Protein AF-A0A3P6T1V8-F1 (afdb_monomer)

Nearest PDB structures (foldseek):
  8t47-assembly1_A  TM=9.385E-01  e=6.682E-05  Homo sapiens
  7v0k-assembly1_P  TM=8.949E-01  e=5.521E-05  Homo sapiens
  7tvz-assembly1_A  TM=8.382E-01  e=2.415E-05  Homo sapiens
  8y86-assembly1_A  TM=8.801E-01  e=8.617E-05  Homo sapiens
  8crr-assembly1_C  TM=8.723E-01  e=1.262E-04  Homo sapiens

Foldseek 3Di:
DPPFQADDPVRLVVLVFDDDDRGTDRPVVQVVLVVCLVVQLVVQLVVLLVLLVDPPDDNVVSVVSNVCRNVVSVVVSVVVCVVVVDPHDDDDDDPDDDPPDNPDDPDDDPCPPDDPVVVVVVVVVVVVVVVVVVVVVVVVVCVCPPVVVVDDD

Solvent-accessible surface area (backbone atoms only — not comparable to full-atom values): 9334 Å² total; per-residue (Å²): 143,87,86,58,68,75,52,52,75,66,56,25,56,74,67,57,25,51,79,59,84,55,32,51,44,70,46,59,68,44,56,52,49,53,51,50,48,50,55,48,30,52,54,44,20,51,49,33,41,54,45,52,80,48,86,89,58,61,71,70,62,33,48,55,45,34,77,42,14,59,62,54,22,50,54,54,46,53,51,48,46,62,72,69,65,64,86,58,95,69,91,84,73,77,96,61,98,68,59,101,45,98,89,52,67,97,72,75,65,96,67,79,85,61,64,78,71,51,58,70,59,50,47,58,61,48,53,52,50,51,51,53,52,52,51,51,54,48,53,53,50,52,63,66,67,32,77,88,70,67,77,77,134

Secondary structure (DSSP, 8-state):
----TT--HHHHHHTT-EEETTEEE--HHHHHHHHHHHHHHHHHHHHHHHGGG-SSS-HHHHHHHHHSHHHHHHHHHHHHHHHH----------SS---SSTT--SSPPTTSS--TTHHHHHHHHHHHHHHHHHHHHHHHHHHHT-GGG----

Organism: Cylicostephanus goldi (NCBI:txid71465)

pLDDT: mean 82.43, std 13.39, range [38.34, 96.94]

Structure (mmCIF, N/CA/C/O backbone):
data_AF-A0A3P6T1V8-F1
#
_entry.id   AF-A0A3P6T1V8-F1
#
loop_
_atom_site.group_PDB
_atom_site.id
_atom_site.type_symbol
_atom_site.label_atom_id
_atom_site.label_alt_id
_atom_site.label_comp_id
_atom_site.label_asym_id
_atom_site.label_entity_id
_atom_site.label_seq_id
_atom_site.pdbx_PDB_ins_code
_atom_site.Cartn_x
_atom_site.Cartn_y
_atom_site.Cartn_z
_atom_site.occupancy
_atom_site.B_iso_or_equiv
_atom_site.auth_seq_id
_atom_site.auth_comp_id
_atom_site.auth_asym_id
_atom_site.auth_atom_id
_atom_site.pdbx_PDB_model_num
ATOM 1 N N . MET A 1 1 ? 20.273 34.015 -5.058 1.00 45.00 1 MET A N 1
ATOM 2 C CA . MET A 1 1 ? 18.893 33.996 -5.585 1.00 45.00 1 MET A CA 1
ATOM 3 C C . MET A 1 1 ? 18.954 34.332 -7.072 1.00 45.00 1 MET A C 1
ATOM 5 O O . MET A 1 1 ? 18.490 35.388 -7.450 1.00 45.00 1 MET A O 1
ATOM 9 N N . GLU A 1 2 ? 19.606 33.495 -7.898 1.00 38.34 2 GLU A N 1
ATOM 10 C CA . GLU A 1 2 ? 19.861 33.831 -9.320 1.00 38.34 2 GLU A CA 1
ATOM 11 C C . GLU A 1 2 ? 20.377 32.637 -10.167 1.00 38.34 2 GLU A C 1
ATOM 13 O O . GLU A 1 2 ? 21.241 32.793 -11.017 1.00 38.34 2 GLU A O 1
ATOM 18 N N . ALA A 1 3 ? 19.894 31.407 -9.934 1.00 41.41 3 ALA A N 1
ATOM 19 C CA . ALA A 1 3 ? 20.402 30.220 -10.653 1.00 41.41 3 ALA A CA 1
ATOM 20 C C . ALA A 1 3 ? 19.319 29.204 -11.071 1.00 41.41 3 ALA A C 1
ATOM 22 O O . ALA A 1 3 ? 19.590 28.013 -11.149 1.00 41.41 3 ALA A O 1
ATOM 23 N N . TYR A 1 4 ? 18.087 29.655 -11.335 1.00 45.88 4 TYR A N 1
ATOM 24 C CA . TYR A 1 4 ? 16.992 28.781 -11.805 1.00 45.88 4 TYR A CA 1
ATOM 25 C C . TYR A 1 4 ? 16.430 29.171 -13.185 1.00 45.88 4 TYR A C 1
ATOM 27 O O . TYR A 1 4 ? 15.449 28.585 -13.636 1.00 45.88 4 TYR A O 1
ATOM 35 N N . PHE A 1 5 ? 17.024 30.154 -13.873 1.00 48.81 5 PHE A N 1
ATOM 36 C CA . PHE A 1 5 ? 16.422 30.771 -15.067 1.00 48.81 5 PHE A CA 1
ATOM 37 C C . PHE A 1 5 ? 16.664 30.012 -16.388 1.00 48.81 5 PHE A C 1
ATOM 39 O O . PHE A 1 5 ? 16.279 30.496 -17.447 1.00 48.81 5 PHE A O 1
ATOM 46 N N . GLN A 1 6 ? 17.300 28.836 -16.343 1.00 46.25 6 GLN A N 1
ATOM 47 C CA . GLN A 1 6 ? 17.573 28.000 -17.518 1.00 46.25 6 GLN A CA 1
ATOM 48 C C . GLN A 1 6 ? 17.595 26.511 -17.133 1.00 46.25 6 GLN A C 1
ATOM 50 O O . GLN A 1 6 ? 18.587 25.812 -17.305 1.00 46.25 6 GLN A O 1
ATOM 55 N N . ALA A 1 7 ? 16.499 26.011 -16.558 1.00 54.56 7 ALA A N 1
ATOM 56 C CA . ALA A 1 7 ? 16.319 24.567 -16.407 1.00 54.56 7 ALA A CA 1
ATOM 57 C C . ALA A 1 7 ? 15.809 23.983 -17.734 1.00 54.56 7 ALA A C 1
ATOM 59 O O . ALA A 1 7 ? 14.873 24.522 -18.332 1.00 54.56 7 ALA A O 1
ATOM 60 N N . SER A 1 8 ? 16.413 22.889 -18.203 1.00 59.03 8 SER A N 1
ATOM 61 C CA . SER A 1 8 ? 15.894 22.130 -19.342 1.00 59.03 8 SER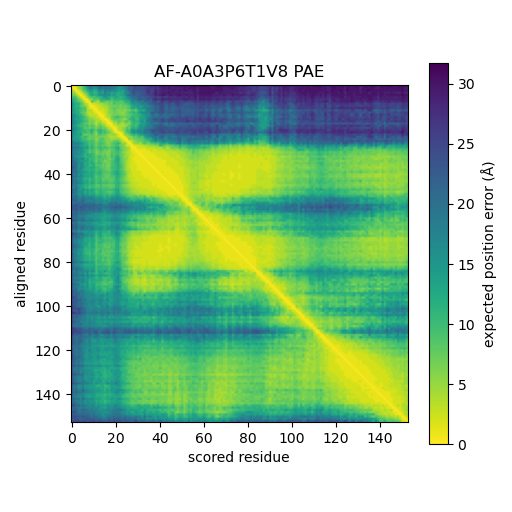 A CA 1
ATOM 62 C C . SER A 1 8 ? 14.483 21.599 -19.020 1.00 59.03 8 SER A C 1
ATOM 64 O O . SER A 1 8 ? 14.123 21.424 -17.851 1.00 59.03 8 SER A O 1
ATOM 66 N N . LEU A 1 9 ? 13.649 21.341 -20.038 1.00 60.81 9 LEU A N 1
ATOM 67 C CA . LEU A 1 9 ? 12.310 20.759 -19.833 1.00 60.81 9 LEU A CA 1
ATOM 68 C C . LEU A 1 9 ? 12.386 19.452 -19.012 1.00 60.81 9 LEU A C 1
ATOM 70 O O . LEU A 1 9 ? 11.484 19.162 -18.227 1.00 60.81 9 LEU A O 1
ATOM 74 N N . GLU A 1 10 ? 13.473 18.691 -19.177 1.00 64.06 10 GLU A N 1
ATOM 75 C CA . GLU A 1 10 ? 13.737 17.437 -18.468 1.00 64.06 10 GLU A CA 1
ATOM 76 C C . GLU A 1 10 ? 13.978 17.659 -16.970 1.00 64.06 10 GLU A C 1
ATOM 78 O O . GLU A 1 10 ? 13.314 17.017 -16.154 1.00 64.06 10 GLU A O 1
ATOM 83 N N . ASP A 1 11 ? 14.816 18.633 -16.598 1.00 65.50 11 ASP A N 1
ATOM 84 C CA . ASP A 1 11 ? 15.055 18.992 -15.192 1.00 65.50 11 ASP A CA 1
ATOM 85 C C . ASP A 1 11 ? 13.778 19.510 -14.522 1.00 65.50 11 ASP A C 1
ATOM 87 O O . ASP A 1 11 ? 13.443 19.131 -13.398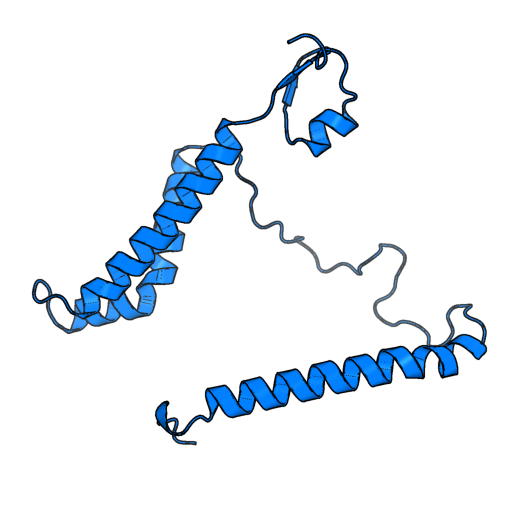 1.00 65.50 11 ASP A O 1
ATOM 91 N N . CYS A 1 12 ? 13.002 20.333 -15.236 1.00 65.06 12 CYS A N 1
ATOM 92 C CA . CYS A 1 12 ? 11.747 20.863 -14.712 1.00 65.06 12 CYS A CA 1
ATOM 93 C C . CYS A 1 12 ? 10.704 19.763 -14.467 1.00 65.06 12 CYS A C 1
ATOM 95 O O . CYS A 1 12 ? 9.968 19.788 -13.476 1.00 65.06 12 CYS A O 1
ATOM 97 N N . ARG A 1 13 ? 10.678 18.753 -15.343 1.00 64.56 13 ARG A N 1
ATOM 98 C CA . ARG A 1 13 ? 9.809 17.582 -15.214 1.00 64.56 13 ARG A CA 1
ATOM 99 C C . ARG A 1 13 ? 10.254 16.667 -14.071 1.00 64.56 13 ARG A C 1
ATOM 101 O O . ARG A 1 13 ? 9.392 16.114 -13.393 1.00 64.56 13 ARG A O 1
ATOM 108 N N . HIS A 1 14 ? 11.558 16.562 -13.814 1.00 65.88 14 HIS A N 1
ATOM 109 C CA . HIS A 1 14 ? 12.113 15.783 -12.704 1.00 65.88 14 HIS A CA 1
ATOM 110 C C . HIS A 1 14 ? 11.812 16.410 -11.330 1.00 65.88 14 HIS A C 1
ATOM 112 O O . HIS A 1 14 ? 11.595 15.695 -10.353 1.00 65.88 14 HIS A O 1
ATOM 118 N N . VAL A 1 15 ? 11.740 17.744 -11.261 1.00 60.69 15 VAL A N 1
ATOM 119 C CA . VAL A 1 15 ? 11.325 18.504 -10.063 1.00 60.69 15 VAL A CA 1
ATOM 12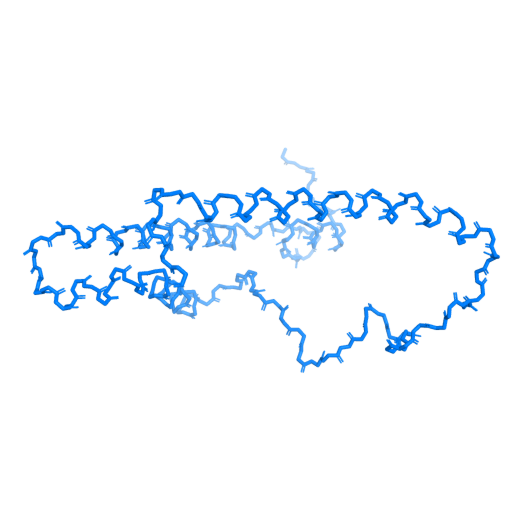0 C C . VAL A 1 15 ? 9.790 18.627 -9.964 1.00 60.69 15 VAL A C 1
ATOM 122 O O . VAL A 1 15 ? 9.253 19.122 -8.975 1.00 60.69 15 VAL A O 1
ATOM 125 N N . GLY A 1 16 ? 9.050 18.139 -10.967 1.00 60.69 16 GLY A N 1
ATOM 126 C CA . GLY A 1 16 ? 7.587 18.168 -10.991 1.00 60.69 16 GLY A CA 1
ATOM 127 C C . GLY A 1 16 ? 6.996 19.575 -11.126 1.00 60.69 16 GLY A C 1
ATOM 128 O O . GLY A 1 16 ? 5.858 19.787 -10.708 1.00 60.69 16 GLY A O 1
ATOM 129 N N . GLY A 1 17 ? 7.754 20.530 -11.675 1.00 63.88 17 GLY A N 1
ATOM 130 C CA . GLY A 1 17 ? 7.322 21.906 -11.922 1.00 63.88 17 GLY A CA 1
ATOM 131 C C . GLY A 1 17 ? 6.598 22.091 -13.261 1.00 63.88 17 GLY A C 1
ATOM 132 O O . GLY A 1 17 ? 6.611 21.215 -14.125 1.00 63.88 17 GLY A O 1
ATOM 133 N N . THR A 1 18 ? 5.933 23.234 -13.441 1.00 61.16 18 THR A N 1
ATOM 134 C CA . THR A 1 18 ? 5.391 23.650 -14.747 1.00 61.16 18 THR A CA 1
ATOM 135 C C . THR A 1 18 ? 6.389 24.535 -15.474 1.00 61.16 18 THR A C 1
ATOM 137 O O . THR A 1 18 ? 6.922 25.483 -14.893 1.00 61.16 18 THR A O 1
ATOM 140 N N . TYR A 1 19 ? 6.603 24.246 -16.756 1.00 59.78 19 TYR A N 1
ATOM 141 C CA . TYR A 1 19 ? 7.477 25.027 -17.623 1.00 59.78 19 TYR A CA 1
ATOM 142 C C . TYR A 1 19 ? 6.739 26.276 -18.120 1.00 59.78 19 TYR A C 1
ATOM 144 O O . TYR A 1 19 ? 5.737 26.163 -18.827 1.00 59.78 19 TYR A O 1
ATOM 152 N N . GLY A 1 20 ? 7.208 27.460 -17.724 1.00 61.22 20 GLY A N 1
ATOM 153 C CA . GLY A 1 20 ? 6.680 28.748 -18.174 1.00 61.22 20 GLY A CA 1
ATOM 154 C C . GLY A 1 20 ? 7.802 29.578 -18.788 1.00 61.22 20 GLY A C 1
ATOM 155 O O . GLY A 1 20 ? 8.504 30.291 -18.077 1.00 61.22 20 GLY A O 1
ATOM 156 N N . GLY A 1 21 ? 8.001 29.472 -20.104 1.00 69.56 21 GLY A N 1
ATOM 157 C CA . GLY A 1 21 ? 9.138 30.116 -20.776 1.00 69.56 21 GLY A CA 1
ATOM 158 C C . GLY A 1 21 ? 10.470 29.481 -20.363 1.00 69.56 21 GLY A C 1
ATOM 159 O O . GLY A 1 21 ? 10.555 28.269 -20.271 1.00 69.56 21 GLY A O 1
ATOM 160 N N . THR A 1 22 ? 11.514 30.268 -20.091 1.00 57.72 22 THR A N 1
ATOM 161 C CA . THR A 1 22 ? 12.845 29.752 -19.694 1.00 57.72 22 THR A CA 1
ATOM 162 C C . THR A 1 22 ? 12.943 29.318 -18.224 1.00 57.72 22 THR A C 1
ATOM 164 O O . THR A 1 22 ? 13.968 28.780 -17.811 1.00 57.72 22 THR A O 1
ATOM 167 N N . SER A 1 23 ? 11.893 29.536 -17.425 1.00 53.88 23 SER A N 1
ATOM 168 C CA . SER A 1 23 ? 11.887 29.283 -15.980 1.00 53.88 23 SER A CA 1
ATOM 169 C C . SER A 1 23 ? 10.997 28.098 -15.597 1.00 53.88 23 SER A C 1
ATOM 171 O O . SER A 1 23 ? 9.890 27.927 -16.114 1.00 53.88 23 SER A O 1
ATOM 173 N N . CYS A 1 24 ? 11.475 27.292 -14.645 1.00 66.19 24 CYS A N 1
ATOM 174 C CA . CYS A 1 24 ? 10.705 26.210 -14.039 1.00 66.19 24 CYS A CA 1
ATOM 175 C C . CYS A 1 24 ? 10.074 26.665 -12.719 1.00 66.19 24 CYS A C 1
ATOM 177 O O . CYS A 1 24 ? 10.788 27.082 -11.806 1.00 66.19 24 CYS A O 1
ATOM 179 N N . TYR A 1 25 ? 8.752 26.541 -12.595 1.00 62.22 25 TYR A N 1
ATOM 180 C CA . TYR A 1 25 ? 8.037 26.874 -11.363 1.00 62.22 25 TYR A CA 1
ATOM 181 C C . TYR A 1 25 ? 7.700 25.593 -10.589 1.00 62.22 25 TYR A C 1
ATOM 183 O O . TYR A 1 25 ? 6.933 24.772 -11.104 1.00 62.22 25 TYR A O 1
ATOM 191 N N . PRO A 1 26 ? 8.244 25.380 -9.375 1.00 63.81 26 PRO A N 1
ATOM 192 C CA . PRO A 1 26 ? 7.855 24.249 -8.538 1.00 63.81 26 PRO A CA 1
ATOM 193 C C . PRO A 1 26 ? 6.366 24.337 -8.173 1.00 63.81 26 PRO A C 1
ATOM 195 O O . PRO A 1 26 ? 5.880 25.361 -7.693 1.00 63.81 26 PRO A O 1
ATOM 198 N N . LEU A 1 27 ? 5.635 23.243 -8.395 1.00 66.38 27 LEU A N 1
ATOM 199 C CA . LEU A 1 27 ? 4.200 23.132 -8.120 1.00 66.38 27 LEU A CA 1
ATOM 200 C C . LEU A 1 27 ? 3.947 22.870 -6.626 1.00 66.38 27 LEU A C 1
ATOM 202 O O . LEU A 1 27 ? 3.537 21.773 -6.234 1.00 66.38 27 LEU A O 1
ATOM 206 N N . TYR A 1 28 ? 4.188 23.880 -5.786 1.00 76.94 28 TYR A N 1
ATOM 207 C CA . TYR A 1 28 ? 3.955 23.799 -4.337 1.00 76.94 28 TYR A CA 1
ATOM 208 C C . TYR A 1 28 ? 2.517 23.388 -3.992 1.00 76.94 28 TYR A C 1
ATOM 210 O O . TYR A 1 28 ? 2.316 22.626 -3.047 1.00 76.94 28 TYR A O 1
ATOM 218 N N . ASP A 1 29 ? 1.538 23.790 -4.805 1.00 80.19 29 ASP A N 1
ATOM 219 C CA . ASP A 1 29 ? 0.122 23.462 -4.609 1.00 80.19 29 ASP A CA 1
ATOM 220 C C . ASP A 1 29 ? -0.141 21.949 -4.632 1.00 80.19 29 ASP A C 1
ATOM 222 O O . ASP A 1 29 ? -0.901 21.427 -3.816 1.00 80.19 29 ASP A O 1
ATOM 226 N N . LYS A 1 30 ? 0.539 21.205 -5.517 1.00 82.56 30 LYS A N 1
ATOM 227 C CA . LYS A 1 30 ? 0.395 19.741 -5.611 1.00 82.56 30 LYS A CA 1
ATOM 228 C C . LYS A 1 30 ? 0.996 19.039 -4.400 1.00 82.56 30 LYS A C 1
ATOM 230 O O . LYS A 1 30 ? 0.416 18.082 -3.881 1.00 82.56 30 LYS A O 1
ATOM 235 N N . MET A 1 31 ? 2.162 19.507 -3.960 1.00 84.62 31 MET A N 1
ATOM 236 C CA . MET A 1 31 ? 2.860 18.957 -2.801 1.00 84.62 31 MET A CA 1
ATOM 237 C C . MET A 1 31 ? 2.059 19.207 -1.520 1.00 84.62 31 MET A C 1
ATOM 239 O O . MET A 1 31 ? 1.800 18.269 -0.765 1.00 84.62 31 MET A O 1
ATOM 243 N N . LEU A 1 32 ? 1.608 20.447 -1.309 1.00 88.81 32 LEU A N 1
ATOM 244 C CA . LEU A 1 32 ? 0.801 20.831 -0.154 1.00 88.81 32 LEU A CA 1
ATOM 245 C C . LEU A 1 32 ? -0.520 20.054 -0.114 1.00 88.81 32 LEU A C 1
ATOM 247 O O . LEU A 1 32 ? -0.868 19.505 0.930 1.00 88.81 32 LEU A O 1
ATOM 251 N N . MET A 1 33 ? -1.205 19.924 -1.254 1.00 89.56 33 MET A N 1
ATOM 252 C CA . MET A 1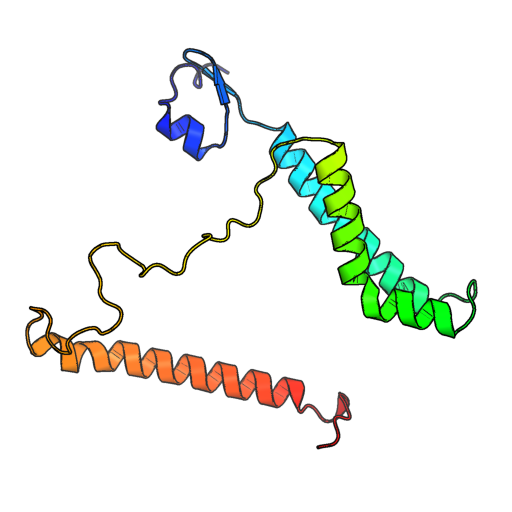 33 ? -2.438 19.141 -1.344 1.00 89.56 33 MET A CA 1
ATOM 253 C C . MET A 1 33 ? -2.208 17.654 -1.033 1.00 89.56 33 MET A C 1
ATOM 255 O O . MET A 1 33 ? -2.982 17.056 -0.291 1.00 89.56 33 MET A O 1
ATOM 259 N N . SER A 1 34 ? -1.117 17.057 -1.525 1.00 90.12 34 SER A N 1
ATOM 260 C CA . SER A 1 34 ? -0.786 15.646 -1.252 1.00 90.12 34 SER A CA 1
ATOM 261 C C . SER A 1 34 ? -0.512 15.394 0.238 1.00 90.12 34 SER A C 1
ATOM 263 O O . SER A 1 34 ? -0.971 14.396 0.802 1.00 90.12 34 SER A O 1
ATOM 265 N N . ILE A 1 35 ? 0.190 16.319 0.900 1.00 92.62 35 ILE A N 1
ATOM 266 C CA . ILE A 1 35 ? 0.439 16.265 2.348 1.00 92.62 35 ILE A CA 1
ATOM 267 C C . ILE A 1 35 ? -0.874 16.424 3.124 1.00 92.62 35 ILE A C 1
ATOM 269 O O . ILE A 1 35 ? -1.144 15.637 4.034 1.00 92.62 35 ILE A O 1
ATOM 273 N N . LEU A 1 36 ? -1.715 17.392 2.744 1.00 94.31 36 LEU A N 1
ATOM 274 C CA . LEU A 1 36 ? -3.010 17.641 3.379 1.00 94.31 36 LEU A CA 1
ATOM 275 C C . LEU A 1 36 ? -3.925 16.417 3.270 1.00 94.31 36 LEU A C 1
ATOM 277 O O . LEU A 1 36 ? -4.469 15.978 4.282 1.00 94.31 36 LEU A O 1
ATOM 281 N N . LEU A 1 37 ? -4.041 15.815 2.084 1.00 93.00 37 LEU A N 1
ATOM 282 C CA . LEU A 1 37 ? -4.826 14.597 1.866 1.00 93.00 37 LEU A CA 1
ATOM 283 C C . LEU A 1 37 ? -4.298 13.417 2.688 1.00 93.00 37 LEU A C 1
ATOM 285 O O . LEU A 1 37 ? -5.090 12.659 3.251 1.00 93.00 37 LEU A O 1
ATOM 289 N N . THR A 1 38 ? -2.977 13.273 2.814 1.00 93.94 38 THR A N 1
ATOM 290 C CA . THR A 1 38 ? -2.361 12.198 3.609 1.00 93.94 38 THR A CA 1
ATOM 291 C C . THR A 1 38 ? -2.674 12.359 5.096 1.00 93.94 38 THR A C 1
ATOM 293 O O . THR A 1 38 ? -3.200 11.439 5.729 1.00 93.94 38 THR A O 1
ATOM 296 N N . ILE A 1 39 ? -2.404 13.544 5.655 1.00 96.75 39 ILE A N 1
ATOM 297 C CA . ILE A 1 39 ? -2.664 13.848 7.069 1.00 96.75 39 ILE A CA 1
ATOM 298 C C . ILE A 1 39 ? -4.166 13.772 7.359 1.00 96.75 39 ILE A C 1
ATOM 300 O O . ILE A 1 39 ? -4.573 13.177 8.356 1.00 96.75 39 ILE A O 1
ATOM 304 N N . GLY A 1 40 ? -4.994 14.318 6.469 1.00 96.06 40 GLY A N 1
ATOM 305 C CA . GLY A 1 40 ? -6.446 14.293 6.577 1.00 96.06 40 GLY A CA 1
ATOM 306 C C . GLY A 1 40 ? -7.008 12.873 6.580 1.00 96.06 40 GLY A C 1
ATOM 307 O O . GLY A 1 40 ? -7.804 12.532 7.455 1.00 96.06 40 GLY A O 1
ATOM 308 N N . THR A 1 41 ? -6.564 12.018 5.654 1.00 96.00 41 THR A N 1
ATOM 309 C CA . THR A 1 41 ? -7.006 10.614 5.586 1.00 96.00 41 THR A CA 1
ATOM 310 C C . THR A 1 41 ? -6.614 9.856 6.850 1.00 96.00 41 THR A C 1
ATOM 312 O O . THR A 1 41 ? -7.442 9.151 7.426 1.00 96.00 41 THR A O 1
ATOM 315 N N . PHE A 1 42 ? -5.381 10.038 7.326 1.00 96.19 42 PHE A N 1
ATOM 316 C CA . PHE A 1 42 ? -4.901 9.407 8.554 1.00 96.19 42 PHE A CA 1
ATOM 317 C C . PHE A 1 42 ? -5.684 9.871 9.790 1.00 96.19 42 PHE A C 1
ATOM 319 O O . PHE A 1 42 ? -6.133 9.048 10.594 1.00 96.19 42 PHE A O 1
ATOM 326 N N . PHE A 1 43 ? -5.902 11.182 9.920 1.00 96.38 43 PHE A N 1
ATOM 327 C CA . PHE A 1 43 ? -6.655 11.766 11.027 1.00 96.38 43 PHE A CA 1
ATOM 328 C C . PHE A 1 43 ? -8.110 11.283 11.048 1.00 96.38 43 PHE A C 1
ATOM 330 O O . PHE A 1 43 ? -8.605 10.865 12.101 1.00 96.38 43 PHE A O 1
ATOM 337 N N . LEU A 1 44 ? -8.786 11.278 9.893 1.00 94.69 44 LEU A N 1
ATOM 338 C CA . LEU A 1 44 ? -10.148 10.757 9.771 1.00 94.69 44 LEU A CA 1
ATOM 339 C C . LEU A 1 44 ? -10.209 9.264 10.104 1.00 94.69 44 LEU A C 1
ATOM 341 O O . LEU A 1 44 ? -11.062 8.859 10.894 1.00 94.69 44 LEU A O 1
ATOM 345 N N . ALA A 1 45 ? -9.281 8.460 9.577 1.00 95.25 45 ALA A N 1
ATOM 346 C CA . ALA A 1 45 ? -9.268 7.018 9.802 1.00 95.25 45 ALA A CA 1
ATOM 347 C C . ALA A 1 45 ? -9.096 6.684 11.290 1.00 95.25 45 ALA A C 1
ATOM 349 O O . ALA A 1 45 ? -9.829 5.852 11.829 1.00 95.25 45 ALA A O 1
ATOM 350 N N . ILE A 1 46 ? -8.185 7.373 11.987 1.00 93.12 46 ILE A N 1
ATOM 351 C CA . ILE A 1 46 ? -7.999 7.206 13.434 1.00 93.12 46 ILE A CA 1
ATOM 352 C C . ILE A 1 46 ? -9.215 7.696 14.212 1.00 93.12 46 ILE A C 1
ATOM 354 O O . ILE A 1 46 ? -9.628 7.026 15.160 1.00 93.12 46 ILE A O 1
ATOM 358 N N . THR A 1 47 ? -9.801 8.833 13.836 1.00 91.31 47 THR A N 1
ATOM 359 C CA . THR A 1 47 ? -10.993 9.370 14.505 1.00 91.31 47 THR A CA 1
ATOM 360 C C . THR A 1 47 ? -12.149 8.379 14.406 1.00 91.31 47 THR A C 1
ATOM 362 O O . THR A 1 47 ? -12.699 7.984 15.435 1.00 91.31 47 THR A O 1
ATOM 365 N N . PHE A 1 48 ? -12.446 7.870 13.207 1.00 90.56 48 PHE A N 1
ATOM 366 C CA . PHE A 1 48 ? -13.468 6.842 12.990 1.00 90.56 48 PHE A CA 1
ATOM 367 C C . PHE A 1 48 ? -13.143 5.528 13.707 1.00 90.56 48 PHE A C 1
ATOM 369 O O . PHE A 1 48 ? -14.036 4.902 14.282 1.00 90.56 48 PHE A O 1
ATOM 376 N N . LYS A 1 49 ? -11.865 5.136 13.784 1.00 89.62 49 LYS A N 1
ATOM 377 C CA . LYS A 1 49 ? -11.456 3.967 14.574 1.00 89.62 49 LYS A CA 1
ATOM 378 C C . LYS A 1 49 ? -11.706 4.174 16.071 1.00 89.62 49 LYS A C 1
ATOM 380 O O . LYS A 1 49 ? -12.239 3.275 16.722 1.00 89.62 49 LYS A O 1
ATOM 385 N N . LYS A 1 50 ? -11.382 5.356 16.606 1.00 87.25 50 LYS A N 1
ATOM 386 C CA . LYS A 1 50 ? -11.585 5.735 18.016 1.00 87.25 50 LYS A CA 1
ATOM 387 C C . LYS A 1 50 ? -13.059 5.904 18.384 1.00 87.25 50 LYS A C 1
ATOM 389 O O . LYS A 1 50 ? -13.416 5.613 19.525 1.00 87.25 50 LYS A O 1
ATOM 394 N N . MET A 1 51 ? -13.931 6.265 17.433 1.00 83.31 51 MET A N 1
ATOM 395 C CA . MET A 1 51 ? -15.385 6.312 17.661 1.00 83.31 51 MET A CA 1
ATOM 396 C C . MET A 1 51 ? -15.949 4.967 18.140 1.00 83.31 51 MET A C 1
ATOM 398 O O . MET A 1 51 ? -16.965 4.949 18.832 1.00 83.31 51 MET A O 1
ATOM 402 N N . ARG A 1 52 ? -15.249 3.846 17.891 1.00 80.69 52 ARG A N 1
ATOM 403 C CA . ARG A 1 52 ? -15.597 2.535 18.455 1.00 80.69 52 ARG A CA 1
ATOM 404 C C . ARG A 1 52 ? -15.695 2.527 19.970 1.00 80.69 52 ARG A C 1
ATOM 406 O O . ARG A 1 52 ? -16.471 1.739 20.480 1.00 80.69 52 ARG A O 1
ATOM 413 N N . ASN A 1 53 ? -14.934 3.336 20.701 1.00 76.94 53 ASN A N 1
ATOM 414 C CA . ASN A 1 53 ? -14.973 3.342 22.169 1.00 76.94 53 ASN A CA 1
ATOM 415 C C . ASN A 1 53 ? -15.848 4.466 22.743 1.00 76.94 53 ASN A C 1
ATOM 417 O O . ASN A 1 53 ? -15.902 4.656 23.952 1.00 76.94 53 ASN A O 1
ATOM 421 N N . SER A 1 54 ? -16.509 5.234 21.877 1.00 80.94 54 SER A N 1
ATOM 422 C CA . SER A 1 54 ? -17.319 6.371 22.289 1.00 80.94 54 SER A CA 1
ATOM 423 C C . SER A 1 54 ? -18.749 5.954 22.649 1.00 80.94 54 SER A C 1
ATOM 425 O O . SER A 1 54 ? -19.316 5.059 22.019 1.00 80.94 54 SER A O 1
ATOM 427 N N . CYS A 1 55 ? -19.334 6.622 23.647 1.00 73.56 55 CYS A N 1
ATOM 428 C CA . CYS A 1 55 ? -20.682 6.352 24.162 1.00 73.56 55 CYS A CA 1
ATOM 429 C C . CYS A 1 55 ? -21.801 7.099 23.413 1.00 73.56 55 CYS A C 1
ATOM 431 O O . CYS A 1 55 ? -22.967 6.923 23.747 1.00 73.56 55 CYS A O 1
ATOM 433 N N . TYR A 1 56 ? -21.473 7.936 22.422 1.00 73.62 56 TYR A N 1
ATOM 434 C CA . TYR A 1 56 ? -22.449 8.832 21.787 1.00 73.62 56 TYR A CA 1
ATOM 435 C C . TYR A 1 56 ? -23.418 8.146 20.799 1.00 73.62 56 TYR A C 1
ATOM 437 O O . TYR A 1 56 ? -24.437 8.740 20.463 1.00 73.62 56 TYR A O 1
ATOM 445 N N . PHE A 1 57 ? -23.147 6.916 20.336 1.00 75.19 57 PHE A N 1
ATOM 446 C CA . PHE A 1 57 ? -23.942 6.247 19.289 1.00 75.19 57 PHE A CA 1
ATOM 447 C C . PHE A 1 57 ? -24.414 4.833 19.673 1.00 75.19 57 PHE A C 1
ATOM 449 O O . PHE A 1 57 ? -23.714 4.129 20.410 1.00 75.19 57 PHE A O 1
ATOM 456 N N . PRO A 1 58 ? -25.557 4.361 19.123 1.00 80.88 58 PRO A N 1
ATOM 457 C CA . PRO A 1 58 ? -26.029 2.993 19.321 1.00 80.88 58 PRO A CA 1
ATOM 458 C C . PRO A 1 58 ? -25.013 1.970 18.790 1.00 80.88 58 PRO A C 1
ATOM 460 O O . PRO A 1 58 ? -24.321 2.187 17.790 1.00 80.88 58 PRO A O 1
ATOM 463 N N . SER A 1 59 ? -24.942 0.819 19.462 1.00 81.94 59 SER A N 1
ATOM 464 C CA . SER A 1 59 ? -23.886 -0.190 19.289 1.00 81.94 59 SER A CA 1
ATOM 465 C C . SER A 1 59 ? -23.682 -0.656 17.842 1.00 81.94 59 SER A C 1
ATOM 467 O O . SER A 1 59 ? -22.536 -0.819 17.423 1.00 81.94 59 SER A O 1
ATOM 469 N N . ARG A 1 60 ? -24.769 -0.810 17.074 1.00 80.44 60 ARG A N 1
ATOM 470 C CA . ARG A 1 60 ? -24.752 -1.240 15.665 1.00 80.44 60 ARG A CA 1
ATOM 471 C C . ARG A 1 60 ? -24.053 -0.240 14.743 1.00 80.44 60 ARG A C 1
ATOM 473 O O . ARG A 1 60 ? -23.200 -0.630 13.954 1.00 80.44 60 ARG A O 1
ATOM 480 N N . ILE A 1 61 ? -24.380 1.046 14.868 1.00 82.12 61 ILE A N 1
ATOM 481 C CA . ILE A 1 61 ? -23.815 2.110 14.022 1.00 82.12 61 ILE A CA 1
ATOM 482 C C . ILE A 1 61 ? -22.314 2.246 14.301 1.00 82.12 61 ILE A C 1
ATOM 484 O O . ILE A 1 61 ? -21.494 2.262 13.387 1.00 82.12 61 ILE A O 1
ATOM 488 N N . ARG A 1 62 ? -21.936 2.226 15.581 1.00 83.69 62 ARG A N 1
ATOM 489 C CA . ARG A 1 62 ? -20.543 2.292 16.037 1.00 83.69 62 ARG A CA 1
ATOM 490 C C . ARG A 1 62 ? -19.659 1.160 15.485 1.00 83.69 62 ARG A C 1
ATOM 492 O O . ARG A 1 62 ? -18.479 1.387 15.221 1.00 83.69 62 ARG A O 1
ATOM 499 N N . GLN A 1 63 ? -20.207 -0.046 15.316 1.00 83.19 63 GLN A N 1
ATOM 500 C CA . GLN A 1 63 ? -19.485 -1.181 14.725 1.00 83.19 63 GLN A CA 1
ATOM 501 C C . GLN A 1 63 ? -19.212 -0.956 13.233 1.00 83.19 63 GLN A C 1
ATOM 503 O O . GLN A 1 63 ? -18.060 -1.035 12.816 1.00 83.19 63 GLN A O 1
ATOM 508 N N . ILE A 1 64 ? -20.231 -0.552 12.465 1.00 85.50 64 ILE A N 1
ATOM 509 C CA . ILE A 1 64 ? -20.106 -0.288 11.021 1.00 85.50 64 ILE A CA 1
ATOM 510 C C . ILE A 1 64 ? -19.042 0.787 10.748 1.00 85.50 64 ILE A C 1
ATOM 512 O O . ILE A 1 64 ? -18.129 0.566 9.953 1.00 85.50 64 ILE A O 1
ATOM 516 N N . PHE A 1 65 ? -19.097 1.924 11.452 1.00 86.25 65 PHE A N 1
ATOM 517 C CA . PHE A 1 65 ? -18.123 3.008 11.264 1.00 86.25 65 PHE A CA 1
ATOM 518 C C . PHE A 1 65 ? -16.688 2.609 11.638 1.00 86.25 65 PHE A C 1
ATOM 520 O O . PHE A 1 65 ? -15.746 3.102 11.025 1.00 86.25 65 PHE A O 1
ATOM 527 N N . SER A 1 66 ? -16.491 1.723 12.621 1.00 86.75 66 SER A N 1
ATOM 528 C CA . SER A 1 66 ? -15.146 1.300 13.036 1.00 86.75 66 SER A CA 1
ATOM 529 C C . SER A 1 66 ? -14.532 0.224 12.139 1.00 86.75 66 SER A C 1
ATOM 531 O O . SER A 1 66 ? -13.305 0.186 11.964 1.00 86.75 66 SER A O 1
ATOM 533 N N . ASP A 1 67 ? -15.366 -0.655 11.585 1.00 90.25 67 ASP A N 1
ATOM 534 C CA . ASP A 1 67 ? -14.919 -1.736 10.710 1.00 90.25 67 ASP A CA 1
ATOM 535 C C . ASP A 1 67 ? -14.619 -1.201 9.298 1.00 90.25 67 ASP A C 1
ATOM 537 O O . ASP A 1 67 ? -13.600 -1.567 8.715 1.00 90.25 67 ASP A O 1
ATOM 541 N N . PHE A 1 68 ? -15.396 -0.223 8.811 1.00 93.12 68 PHE A N 1
ATOM 542 C CA . PHE A 1 68 ? -15.174 0.449 7.520 1.00 93.12 68 PHE A CA 1
ATOM 543 C C . PHE A 1 68 ? -14.433 1.794 7.614 1.00 93.12 68 PHE A C 1
ATOM 545 O O . PHE A 1 68 ? -14.343 2.506 6.615 1.00 93.12 68 PHE A O 1
ATOM 552 N N . ALA A 1 69 ? -13.874 2.143 8.779 1.00 92.56 69 ALA A N 1
ATOM 553 C CA . ALA A 1 69 ? -13.243 3.442 9.047 1.00 92.56 69 ALA A CA 1
ATOM 554 C C . ALA A 1 69 ? -12.281 3.894 7.933 1.00 92.56 69 ALA A C 1
ATOM 556 O O . ALA A 1 69 ? -12.435 4.984 7.391 1.00 92.56 69 ALA A O 1
ATOM 557 N N . VAL A 1 70 ? -11.330 3.032 7.554 1.00 93.81 70 VAL A N 1
ATOM 558 C CA . VAL A 1 70 ? -10.314 3.340 6.532 1.00 93.81 70 VAL A CA 1
ATOM 559 C C . VAL A 1 70 ? -10.953 3.561 5.159 1.00 93.81 70 VAL A C 1
ATOM 561 O O . VAL A 1 70 ? -10.628 4.534 4.485 1.00 93.81 70 VAL A O 1
ATOM 564 N N . MET A 1 71 ? -11.899 2.702 4.767 1.00 95.00 71 MET A N 1
ATOM 565 C CA . MET A 1 71 ? -12.592 2.805 3.478 1.00 95.00 71 MET A CA 1
ATOM 566 C C . MET A 1 71 ? -13.382 4.113 3.372 1.00 95.00 71 MET A C 1
ATOM 568 O O . MET A 1 71 ? -13.254 4.831 2.384 1.00 95.00 71 MET A O 1
ATOM 572 N N . ILE A 1 72 ? -14.149 4.462 4.411 1.00 94.56 72 ILE A N 1
ATOM 573 C CA . ILE A 1 72 ? -14.927 5.708 4.454 1.00 94.56 72 ILE A CA 1
ATOM 574 C C . ILE A 1 72 ? -13.990 6.924 4.390 1.00 94.56 72 ILE A C 1
ATOM 576 O O . ILE A 1 72 ? -14.266 7.868 3.654 1.00 94.56 72 ILE A O 1
ATOM 580 N N . SER A 1 73 ? -12.860 6.906 5.106 1.00 95.06 73 SER A N 1
ATOM 581 C CA . SER A 1 73 ? -11.878 7.998 5.054 1.00 95.06 73 SER A CA 1
ATOM 582 C C . SER A 1 73 ? -11.275 8.193 3.661 1.00 95.06 73 SER A C 1
ATOM 584 O O . SER A 1 73 ? -11.159 9.337 3.224 1.00 95.06 73 SER A O 1
ATOM 586 N N . ILE A 1 74 ? -10.948 7.108 2.946 1.00 95.31 74 ILE A N 1
ATOM 587 C CA . ILE A 1 74 ? -10.458 7.176 1.558 1.00 95.31 74 ILE A CA 1
ATOM 588 C C . ILE A 1 74 ? -11.524 7.799 0.647 1.00 95.31 74 ILE A C 1
ATOM 590 O O . ILE A 1 74 ? -11.214 8.704 -0.123 1.00 95.31 74 ILE A O 1
ATOM 594 N N . VAL A 1 75 ? -12.787 7.376 0.754 1.00 96.00 75 VAL A N 1
ATOM 59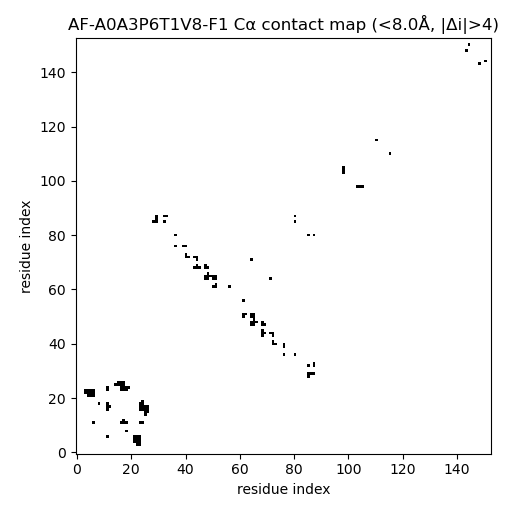5 C CA . VAL A 1 75 ? -13.891 7.919 -0.062 1.00 96.00 75 VAL A CA 1
ATOM 596 C C . VAL A 1 75 ? -14.110 9.413 0.199 1.00 96.00 75 VAL A C 1
ATOM 598 O O . VAL A 1 75 ? -14.252 10.188 -0.744 1.00 96.00 75 VAL A O 1
ATOM 601 N N . ILE A 1 76 ? -14.092 9.848 1.461 1.00 95.56 76 ILE A N 1
ATOM 602 C CA . ILE A 1 76 ? -14.255 11.268 1.810 1.00 95.56 76 ILE A CA 1
ATOM 603 C C . ILE A 1 76 ? -13.095 12.097 1.245 1.00 95.56 76 ILE A C 1
ATOM 605 O O . ILE A 1 76 ? -13.329 13.102 0.580 1.00 95.56 76 ILE A O 1
ATOM 609 N N . MET A 1 77 ? -11.849 11.673 1.469 1.00 94.44 77 MET A N 1
ATOM 610 C CA . MET A 1 77 ? -10.673 12.436 1.033 1.00 94.44 77 MET A CA 1
ATOM 611 C C . MET A 1 77 ? -10.506 12.451 -0.489 1.00 94.44 77 MET A C 1
ATOM 613 O O . MET A 1 77 ? -10.135 13.478 -1.048 1.00 94.44 77 MET A O 1
ATOM 617 N N . THR A 1 78 ? -10.863 11.368 -1.182 1.00 93.69 78 THR A N 1
ATOM 618 C CA . THR A 1 78 ? -10.910 11.350 -2.655 1.00 93.69 78 THR A CA 1
ATOM 619 C C . THR A 1 78 ? -12.028 12.228 -3.217 1.00 93.69 78 THR A C 1
ATOM 621 O O . THR A 1 78 ? -11.816 12.906 -4.218 1.00 93.69 78 THR A O 1
ATOM 624 N N . SER A 1 79 ? -13.185 12.300 -2.553 1.00 94.50 79 SER A N 1
ATOM 625 C CA . SER A 1 79 ? -14.260 13.225 -2.941 1.00 94.50 79 SER A CA 1
ATOM 626 C C . SER A 1 79 ? -13.829 14.689 -2.787 1.00 94.50 79 SER A C 1
ATOM 628 O O . SER A 1 79 ? -14.125 15.511 -3.652 1.00 94.50 79 SER A O 1
ATOM 630 N N . ILE A 1 80 ? -13.086 15.015 -1.721 1.00 93.75 80 ILE A N 1
ATOM 631 C CA . ILE A 1 80 ? -12.506 16.351 -1.512 1.00 93.75 80 ILE A CA 1
ATOM 632 C C . ILE A 1 80 ? -11.461 16.668 -2.592 1.00 93.75 80 ILE A C 1
ATOM 634 O O . ILE A 1 80 ? -11.503 17.757 -3.157 1.00 93.75 80 ILE A O 1
ATOM 638 N N . ASP A 1 81 ? -10.569 15.728 -2.930 1.00 92.88 81 ASP A N 1
ATOM 639 C CA . ASP A 1 81 ? -9.606 15.891 -4.036 1.00 92.88 81 ASP A CA 1
ATOM 640 C C . ASP A 1 81 ? -10.314 16.214 -5.362 1.00 92.88 81 ASP A C 1
ATOM 642 O O . ASP A 1 81 ? -9.926 17.146 -6.067 1.00 92.88 81 ASP A O 1
ATOM 646 N N . MET A 1 82 ? -11.409 15.506 -5.664 1.00 90.56 82 MET A N 1
ATOM 647 C CA . MET A 1 82 ? -12.219 15.765 -6.857 1.00 90.56 82 MET A CA 1
ATOM 648 C C . MET A 1 82 ? -12.892 17.143 -6.836 1.00 90.56 82 MET A C 1
ATOM 650 O O . MET A 1 82 ? -12.949 17.792 -7.877 1.00 90.56 82 MET A O 1
ATOM 654 N N . ALA A 1 83 ? -13.381 17.599 -5.679 1.00 91.81 83 ALA A N 1
ATOM 655 C CA . ALA A 1 83 ? -14.024 18.907 -5.540 1.00 91.81 83 ALA A CA 1
ATOM 656 C C . ALA A 1 83 ? -13.030 20.078 -5.648 1.00 91.81 83 ALA A C 1
ATOM 658 O O . ALA A 1 83 ? -13.377 21.131 -6.175 1.00 91.81 83 ALA A O 1
ATOM 659 N N . VAL A 1 84 ? -11.799 19.896 -5.159 1.00 88.44 84 VAL A N 1
ATOM 660 C CA . VAL A 1 84 ? -10.737 20.916 -5.193 1.00 88.44 84 VAL A CA 1
ATOM 661 C C . VAL A 1 84 ? -10.078 21.006 -6.578 1.00 88.44 84 VAL A C 1
ATOM 663 O O . VAL A 1 84 ? -9.567 22.060 -6.947 1.00 88.44 84 VAL A O 1
ATOM 666 N N . GLY A 1 85 ? -10.113 19.933 -7.378 1.00 79.69 85 GLY A N 1
ATOM 667 C CA . GLY A 1 85 ? -9.726 19.971 -8.794 1.00 79.69 85 GLY A CA 1
ATOM 668 C C . GLY A 1 85 ? -8.224 20.149 -9.057 1.00 79.69 85 GLY A C 1
ATOM 669 O O . GLY A 1 85 ? -7.827 20.443 -10.185 1.00 79.69 85 GLY A O 1
ATOM 670 N N . ILE A 1 86 ? -7.371 19.961 -8.045 1.00 82.25 86 ILE A N 1
ATOM 671 C CA . ILE A 1 86 ? -5.910 19.999 -8.196 1.00 82.25 86 ILE A CA 1
ATOM 672 C C . ILE A 1 86 ? -5.426 18.663 -8.774 1.00 82.25 86 ILE A C 1
ATOM 674 O O . ILE A 1 86 ? -5.824 17.588 -8.333 1.00 82.25 86 ILE A O 1
ATOM 678 N N . ASN A 1 87 ? -4.524 18.719 -9.757 1.00 77.50 87 ASN A N 1
ATOM 679 C CA . ASN A 1 87 ? -3.913 17.531 -10.361 1.00 77.50 87 ASN A CA 1
ATOM 680 C C . ASN A 1 87 ? -2.883 16.886 -9.412 1.00 77.50 87 ASN A C 1
ATOM 682 O O . ASN A 1 87 ? -1.674 17.090 -9.566 1.00 77.50 87 ASN A O 1
ATOM 686 N N . THR A 1 88 ? -3.367 16.130 -8.427 1.00 81.94 88 THR A N 1
ATOM 687 C CA . THR A 1 88 ? -2.571 15.265 -7.546 1.00 81.94 88 THR A CA 1
ATOM 688 C C . THR A 1 88 ? -2.115 13.995 -8.283 1.00 81.94 88 THR A C 1
ATOM 690 O O . THR A 1 88 ? -2.769 13.564 -9.239 1.00 81.94 88 THR A O 1
ATOM 693 N N . PRO A 1 89 ? -0.972 13.387 -7.907 1.00 81.50 89 PRO A N 1
ATOM 694 C CA . PRO A 1 89 ? -0.529 12.126 -8.498 1.00 81.50 89 PRO A CA 1
ATOM 695 C C . PRO A 1 89 ? -1.484 10.994 -8.090 1.00 81.50 89 PRO A C 1
ATOM 697 O O . PRO A 1 89 ? -1.581 10.638 -6.918 1.00 81.50 89 PRO A O 1
ATOM 700 N N . LYS A 1 90 ? -2.202 10.433 -9.067 1.00 84.25 90 LYS A N 1
ATOM 701 C CA . LYS A 1 90 ? -3.199 9.370 -8.861 1.00 84.25 90 LYS A CA 1
ATOM 702 C C . LYS A 1 90 ? -2.636 8.008 -9.243 1.00 84.25 90 LYS A C 1
ATOM 704 O O . LYS A 1 90 ? -1.667 7.908 -9.994 1.00 84.25 90 LYS A O 1
ATOM 709 N N . LEU A 1 91 ? -3.273 6.954 -8.736 1.00 87.62 91 LEU A N 1
ATOM 710 C CA . LEU A 1 91 ? -2.921 5.581 -9.078 1.00 87.62 91 LEU A CA 1
ATOM 711 C C . LEU A 1 91 ? -3.129 5.351 -10.582 1.00 87.62 91 LEU A C 1
ATOM 713 O O . LEU A 1 91 ? -4.258 5.343 -11.070 1.00 87.62 91 LEU A O 1
ATOM 717 N N . HIS A 1 92 ? -2.031 5.162 -11.309 1.00 84.25 92 HIS A N 1
ATOM 718 C CA . HIS A 1 92 ? -2.057 4.868 -12.734 1.00 84.25 92 HIS A CA 1
ATOM 719 C C . HIS A 1 92 ? -2.173 3.357 -12.948 1.00 84.25 92 HIS A C 1
ATOM 721 O O . HIS A 1 92 ? -1.208 2.617 -12.753 1.00 84.25 92 HIS A O 1
ATOM 727 N N . VAL A 1 93 ? -3.351 2.901 -13.372 1.00 86.25 93 VAL A N 1
ATOM 728 C CA . VAL A 1 93 ? -3.585 1.504 -13.751 1.00 86.25 93 VAL A CA 1
ATOM 729 C C . VAL A 1 93 ? -3.682 1.427 -15.277 1.00 86.25 93 VAL A C 1
ATOM 731 O O . VAL A 1 93 ? -4.531 2.109 -15.854 1.00 86.25 93 VAL A O 1
ATOM 734 N N . PRO A 1 94 ? -2.835 0.633 -15.960 1.00 85.19 94 PRO A N 1
ATOM 735 C CA . PRO A 1 94 ? -2.951 0.459 -17.402 1.00 85.19 94 PRO A CA 1
ATOM 736 C C . PRO A 1 94 ? -4.280 -0.233 -17.741 1.00 85.19 94 PRO A C 1
ATOM 738 O O . PRO A 1 94 ? -4.620 -1.257 -17.156 1.00 85.19 94 PRO A O 1
ATOM 741 N N . GLY A 1 95 ? -5.025 0.303 -18.712 1.00 85.12 95 GLY A N 1
ATOM 742 C CA . GLY A 1 95 ? -6.346 -0.220 -19.104 1.00 85.12 95 GLY A CA 1
ATOM 743 C C . GLY A 1 95 ? -6.325 -1.554 -19.864 1.00 85.12 95 GLY A C 1
ATOM 744 O O . GLY A 1 95 ? -7.375 -2.098 -20.186 1.00 85.12 95 GLY A O 1
ATOM 745 N N . SER A 1 96 ? -5.142 -2.088 -20.164 1.00 84.88 96 SER A N 1
ATOM 746 C CA . SER A 1 96 ? -4.959 -3.375 -20.835 1.00 84.88 96 SER A CA 1
ATOM 747 C C . SER A 1 96 ? -3.777 -4.106 -20.218 1.00 84.88 96 SER A C 1
ATOM 749 O O . SER A 1 96 ? -2.733 -3.488 -19.994 1.00 84.88 96 SER A O 1
ATOM 751 N N . PHE A 1 97 ? -3.906 -5.416 -20.025 1.00 82.19 97 PHE A N 1
ATOM 752 C CA . PHE A 1 97 ? -2.775 -6.260 -19.663 1.00 82.19 97 PHE A CA 1
ATOM 753 C C . PHE A 1 97 ? -1.778 -6.288 -20.820 1.00 82.19 97 PHE A C 1
ATOM 755 O O . PHE A 1 97 ? -2.092 -6.765 -21.910 1.00 82.19 97 PHE A O 1
ATOM 762 N N . ARG A 1 98 ? -0.586 -5.743 -20.592 1.00 83.69 98 ARG A N 1
ATOM 763 C CA . ARG A 1 98 ? 0.522 -5.762 -21.547 1.00 83.69 98 ARG A CA 1
ATOM 764 C C . ARG A 1 98 ? 1.742 -6.389 -20.876 1.00 83.69 98 ARG A C 1
ATOM 766 O O . ARG A 1 98 ? 1.901 -6.222 -19.663 1.00 83.69 98 ARG A O 1
ATOM 773 N N . PRO A 1 99 ? 2.586 -7.113 -21.627 1.00 81.88 99 PRO A N 1
ATOM 774 C CA . PRO A 1 99 ? 3.879 -7.556 -21.124 1.00 81.88 99 PRO A CA 1
ATOM 775 C C . PRO A 1 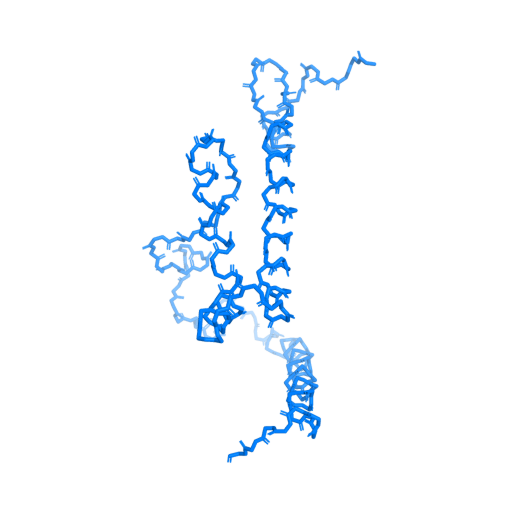99 ? 4.732 -6.345 -20.719 1.00 81.88 99 PRO A C 1
ATOM 777 O O . PRO A 1 99 ? 4.502 -5.228 -21.175 1.00 81.88 99 PRO A O 1
ATOM 780 N N . THR A 1 100 ? 5.738 -6.563 -19.868 1.00 79.56 100 THR A N 1
ATOM 781 C CA . THR A 1 100 ? 6.629 -5.498 -19.362 1.00 79.56 100 THR A CA 1
ATOM 782 C C . THR A 1 100 ? 7.310 -4.699 -20.482 1.00 79.56 100 THR A C 1
ATOM 784 O O . THR A 1 100 ? 7.714 -3.563 -20.258 1.00 79.56 100 THR A O 1
ATOM 787 N N . TRP A 1 101 ? 7.428 -5.280 -21.681 1.00 79.31 101 TRP A N 1
ATOM 788 C CA . TRP A 1 101 ? 7.924 -4.620 -22.8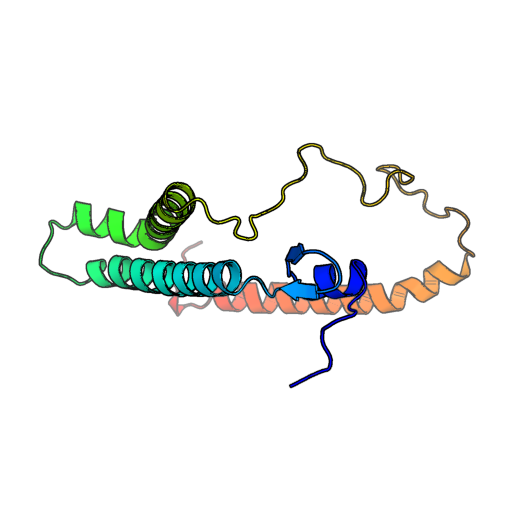83 1.00 79.31 101 TRP A CA 1
ATOM 789 C C . TRP A 1 101 ? 7.166 -5.124 -24.116 1.00 79.31 101 TRP A C 1
ATOM 791 O O . TRP A 1 101 ? 6.882 -6.319 -24.208 1.00 79.31 101 TRP A O 1
ATOM 801 N N . ASP A 1 102 ? 6.880 -4.233 -25.070 1.00 76.19 102 ASP A N 1
ATOM 802 C CA . ASP A 1 102 ? 6.106 -4.514 -26.288 1.00 76.19 102 ASP A CA 1
ATOM 803 C C . ASP A 1 102 ? 6.701 -5.631 -27.171 1.00 76.19 102 ASP A C 1
ATOM 805 O O . ASP A 1 102 ? 5.978 -6.251 -27.944 1.00 76.19 102 ASP A O 1
ATOM 809 N N . GLY A 1 103 ? 7.999 -5.930 -27.038 1.00 77.12 103 GLY A N 1
ATOM 810 C CA . GLY A 1 103 ? 8.672 -7.015 -27.764 1.00 77.12 103 GLY A CA 1
ATOM 811 C C . GLY A 1 103 ? 8.625 -8.393 -27.089 1.00 77.12 103 GLY A C 1
ATOM 812 O O . GLY A 1 103 ? 9.147 -9.353 -27.650 1.00 77.12 103 GLY A O 1
ATOM 813 N N . ARG A 1 104 ? 8.050 -8.521 -25.884 1.00 78.19 104 ARG A N 1
ATOM 814 C CA . ARG A 1 104 ? 8.096 -9.761 -25.089 1.00 78.19 104 ARG A CA 1
ATOM 815 C C . ARG A 1 104 ? 6.770 -10.519 -25.150 1.00 78.19 104 ARG A C 1
ATOM 817 O O . ARG A 1 104 ? 5.735 -10.001 -24.746 1.00 78.19 104 ARG A O 1
ATOM 824 N N . GLY A 1 105 ? 6.808 -11.776 -25.591 1.00 81.69 105 GLY A N 1
ATOM 825 C CA . GLY A 1 105 ? 5.667 -12.691 -25.492 1.00 81.69 105 GLY A CA 1
ATOM 826 C C . GLY A 1 105 ? 5.356 -13.104 -24.046 1.00 81.69 105 GLY A C 1
ATOM 827 O O . GLY A 1 105 ? 6.193 -12.986 -23.152 1.00 81.69 105 GLY A O 1
ATOM 828 N N . TRP A 1 106 ? 4.151 -13.629 -23.809 1.00 82.69 106 TRP A N 1
ATOM 829 C CA . TRP A 1 106 ? 3.740 -14.150 -22.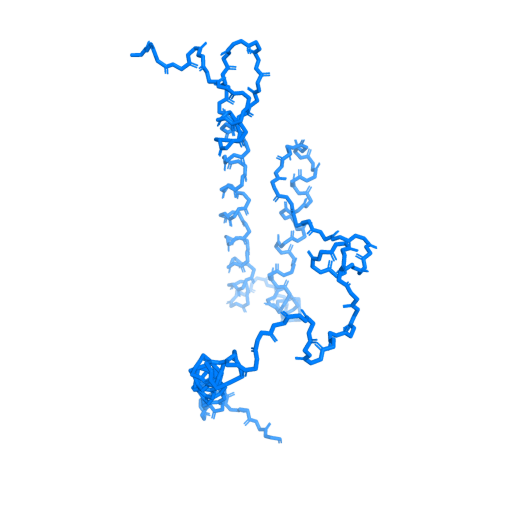494 1.00 82.69 106 TRP A CA 1
ATOM 830 C C . TRP A 1 106 ? 4.539 -15.383 -22.057 1.00 82.69 106 TRP A C 1
ATOM 832 O O . TRP A 1 106 ? 4.756 -15.595 -20.866 1.00 82.69 106 TRP A O 1
ATOM 842 N N . ILE A 1 107 ? 4.989 -16.183 -23.024 1.00 84.06 107 ILE A N 1
ATOM 843 C CA . ILE A 1 107 ? 5.840 -17.350 -22.806 1.00 84.06 107 ILE A CA 1
ATOM 844 C C . ILE A 1 107 ? 7.255 -16.959 -23.215 1.00 84.06 107 ILE A C 1
ATOM 846 O O . ILE A 1 107 ? 7.481 -16.540 -24.349 1.00 84.06 107 ILE A O 1
ATOM 850 N N . ILE A 1 108 ? 8.196 -17.098 -22.287 1.00 81.56 108 ILE A N 1
ATOM 851 C CA . ILE A 1 108 ? 9.610 -16.837 -22.542 1.00 81.56 108 ILE A CA 1
ATOM 852 C C . ILE A 1 108 ? 10.274 -18.162 -22.913 1.00 81.56 108 ILE A C 1
ATOM 854 O O . ILE A 1 108 ? 10.212 -19.094 -22.104 1.00 81.56 108 ILE A O 1
ATOM 858 N N . PRO A 1 109 ? 10.887 -18.287 -24.104 1.00 81.81 109 PRO A N 1
ATOM 859 C CA . PRO A 1 109 ? 11.629 -19.491 -24.435 1.00 81.81 109 PRO A CA 1
ATOM 860 C C . PRO A 1 109 ? 12.826 -19.629 -23.478 1.00 81.81 109 PRO A C 1
ATOM 862 O O . PRO A 1 109 ? 13.457 -18.629 -23.129 1.00 81.81 109 PRO A O 1
ATOM 865 N N . PRO A 1 110 ? 13.158 -20.854 -23.030 1.00 77.06 110 PRO A N 1
ATOM 866 C CA . PRO A 1 110 ? 14.170 -21.074 -21.991 1.00 77.06 110 PRO A CA 1
ATOM 867 C C . PRO A 1 110 ? 15.566 -20.569 -22.386 1.00 77.06 110 PRO A C 1
ATOM 869 O O . PRO A 1 110 ? 16.359 -20.220 -21.516 1.00 77.06 110 PRO A O 1
ATOM 872 N N . PHE A 1 111 ? 15.852 -20.488 -23.688 1.00 77.25 111 PHE A N 1
ATOM 873 C CA . PHE A 1 111 ? 17.108 -19.983 -24.232 1.00 77.25 111 PHE A CA 1
ATOM 874 C C . PHE A 1 111 ? 16.831 -19.026 -25.394 1.00 77.25 111 PHE A C 1
ATOM 876 O O . PHE A 1 111 ? 16.921 -19.399 -26.559 1.00 77.25 111 PHE A O 1
ATOM 883 N N . ASP A 1 112 ? 16.475 -17.784 -25.072 1.00 68.88 112 ASP A N 1
ATOM 884 C CA . ASP A 1 112 ? 16.251 -16.715 -26.055 1.00 68.88 112 ASP A CA 1
ATOM 885 C C . ASP A 1 112 ? 17.561 -15.973 -26.384 1.00 68.88 112 ASP A C 1
ATOM 887 O O . ASP A 1 112 ? 17.760 -14.820 -26.012 1.00 68.88 112 ASP A O 1
ATOM 891 N N . GLY A 1 113 ? 18.540 -16.679 -26.961 1.00 75.00 113 GLY A N 1
ATOM 892 C CA . GLY A 1 113 ? 19.842 -16.094 -27.328 1.00 75.00 113 GLY A CA 1
ATOM 893 C C . GLY A 1 113 ? 20.839 -15.879 -26.175 1.00 75.00 113 GLY A C 1
ATOM 894 O O . GLY A 1 113 ? 21.907 -15.309 -26.390 1.00 75.00 113 GLY A O 1
ATOM 895 N N . ASN A 1 114 ? 20.540 -16.358 -24.962 1.00 79.81 114 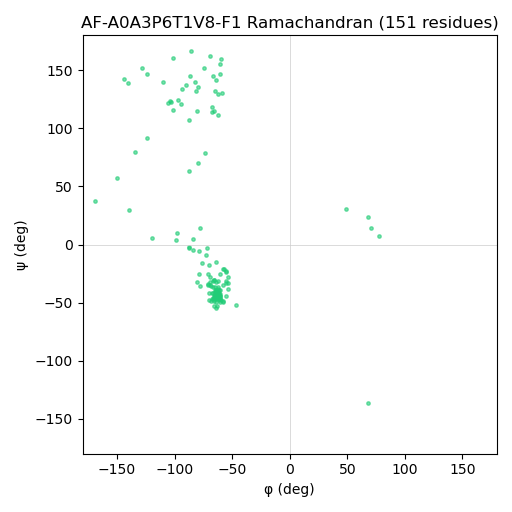ASN A N 1
ATOM 896 C CA . ASN A 1 114 ? 21.472 -16.323 -23.827 1.00 79.81 114 ASN A CA 1
ATOM 897 C C . ASN A 1 114 ? 22.472 -17.498 -23.865 1.00 79.81 114 ASN A C 1
ATOM 899 O O . ASN A 1 114 ? 22.065 -18.628 -24.147 1.00 79.81 114 ASN A O 1
ATOM 903 N N . PRO A 1 115 ? 23.761 -17.286 -23.526 1.00 85.38 115 PRO A N 1
ATOM 904 C CA . PRO A 1 115 ? 24.735 -18.371 -23.460 1.00 85.38 115 PRO A CA 1
ATOM 905 C C . PRO A 1 115 ? 24.392 -19.341 -22.324 1.00 85.38 115 PRO A C 1
ATOM 907 O O . PRO A 1 115 ? 23.975 -18.915 -21.252 1.00 85.38 115 PRO A O 1
ATOM 910 N N . PHE A 1 116 ? 24.641 -20.640 -22.512 1.00 82.62 116 PHE A N 1
ATOM 911 C CA . PHE A 1 116 ? 24.310 -21.685 -21.526 1.00 82.62 116 PHE A CA 1
ATOM 912 C C . PHE A 1 116 ? 24.904 -21.451 -20.120 1.00 82.62 116 PHE A C 1
ATOM 914 O O . PHE A 1 116 ? 24.344 -21.914 -19.128 1.00 82.62 116 PHE A O 1
ATOM 921 N N . TRP A 1 117 ? 25.994 -20.682 -20.013 1.00 83.44 117 TRP A N 1
ATOM 922 C CA . TRP A 1 117 ? 26.624 -20.283 -18.747 1.00 83.44 117 TRP A CA 1
ATOM 923 C C . TRP A 1 117 ? 25.748 -19.396 -17.846 1.00 83.44 117 TRP A C 1
ATOM 925 O O . TRP A 1 117 ? 26.038 -19.267 -16.658 1.00 83.44 117 TRP A O 1
ATOM 935 N N . THR A 1 118 ? 24.665 -18.808 -18.361 1.00 85.06 118 THR A N 1
ATOM 936 C CA . THR A 1 118 ? 23.729 -18.019 -17.542 1.00 85.06 118 THR A CA 1
ATOM 937 C C . THR A 1 118 ? 22.888 -18.884 -16.604 1.00 85.06 118 THR A C 1
ATOM 939 O O . THR A 1 118 ? 22.482 -18.401 -15.551 1.00 85.06 118 THR A O 1
ATOM 942 N N . VAL A 1 119 ? 22.671 -20.165 -16.922 1.00 85.44 119 VAL A N 1
ATOM 943 C CA . VAL A 1 119 ? 21.885 -21.099 -16.095 1.00 85.44 119 VAL A CA 1
ATOM 944 C C . VAL A 1 119 ? 22.524 -21.346 -14.722 1.00 85.44 119 VAL A C 1
ATOM 946 O O . VAL A 1 119 ? 21.852 -21.103 -13.717 1.00 85.44 119 VAL A O 1
ATOM 949 N N . PRO A 1 120 ? 23.802 -21.770 -14.613 1.00 88.38 120 PRO A N 1
ATOM 950 C CA . PRO A 1 120 ? 24.439 -21.930 -13.305 1.00 88.38 120 PRO A CA 1
ATOM 951 C C . PRO A 1 120 ? 24.602 -20.590 -12.577 1.00 88.38 120 PRO A C 1
ATOM 953 O O . PRO A 1 120 ? 24.514 -20.549 -11.353 1.00 88.38 120 PRO A O 1
ATOM 956 N N . LEU A 1 121 ? 24.775 -19.483 -13.309 1.00 89.06 121 LEU A N 1
ATOM 957 C CA . LEU A 1 121 ? 24.852 -18.152 -12.710 1.00 89.06 121 LEU A CA 1
ATOM 958 C C . LEU A 1 121 ? 23.513 -17.723 -12.085 1.00 89.06 121 LEU A C 1
ATOM 960 O O . LEU A 1 121 ? 23.512 -17.119 -11.016 1.00 89.06 121 LEU A O 1
ATOM 964 N N . ALA A 1 122 ? 22.381 -18.076 -12.703 1.00 91.31 122 ALA A N 1
ATOM 965 C CA . ALA A 1 122 ? 21.037 -17.784 -12.203 1.00 91.31 122 ALA A CA 1
ATOM 966 C C . ALA A 1 122 ? 20.652 -18.598 -10.953 1.00 91.31 122 ALA A C 1
ATOM 968 O O . ALA A 1 122 ? 19.751 -18.194 -10.216 1.00 91.31 122 ALA A O 1
ATOM 969 N N . PHE A 1 123 ? 21.349 -19.701 -10.659 1.00 93.44 123 PHE A N 1
ATOM 970 C CA . PHE A 1 123 ? 21.117 -20.486 -9.444 1.00 93.44 123 PHE A CA 1
ATOM 971 C C . PHE A 1 123 ? 21.399 -19.680 -8.169 1.00 93.44 123 PHE A C 1
ATOM 973 O O . PHE A 1 123 ? 20.649 -19.772 -7.199 1.00 93.44 123 PHE A O 1
ATOM 980 N N . LEU A 1 124 ? 22.442 -18.846 -8.176 1.00 93.88 124 LEU A N 1
ATOM 981 C CA . LEU A 1 124 ? 22.826 -18.035 -7.022 1.00 93.88 124 LEU A CA 1
ATOM 982 C C . LEU A 1 124 ? 21.746 -17.004 -6.611 1.00 93.88 124 LEU A C 1
ATOM 984 O O . LEU A 1 124 ? 21.330 -17.032 -5.449 1.00 93.88 124 LEU A O 1
ATOM 988 N N . PRO A 1 125 ? 21.231 -16.128 -7.506 1.00 95.19 125 PRO A N 1
ATOM 989 C CA . PRO A 1 125 ? 20.138 -15.223 -7.156 1.00 95.19 125 PRO A CA 1
ATOM 990 C C . PRO A 1 125 ? 18.830 -15.972 -6.869 1.00 95.19 125 PRO A C 1
ATOM 992 O O . PRO A 1 125 ? 18.069 -15.529 -6.011 1.00 95.19 125 PRO A O 1
ATOM 995 N N . ALA A 1 126 ? 18.573 -17.115 -7.519 1.00 96.00 126 ALA A N 1
ATOM 996 C CA . ALA A 1 126 ? 17.394 -17.934 -7.233 1.00 96.00 126 ALA A CA 1
ATOM 997 C C . ALA A 1 126 ? 17.426 -18.527 -5.814 1.00 96.00 126 ALA A C 1
ATOM 999 O O . ALA A 1 126 ? 16.417 -18.484 -5.111 1.00 96.00 126 ALA A O 1
ATOM 1000 N N . LEU A 1 127 ? 18.583 -19.021 -5.360 1.00 96.31 127 LEU A N 1
ATOM 1001 C CA . LEU A 1 127 ? 18.776 -19.507 -3.992 1.00 96.31 127 LEU A CA 1
ATOM 1002 C C . LEU A 1 127 ? 18.546 -18.379 -2.979 1.00 96.31 127 LEU A C 1
ATOM 1004 O O . LEU A 1 127 ? 17.814 -18.566 -2.007 1.00 96.31 127 LEU A O 1
ATOM 1008 N N . LEU A 1 128 ? 19.105 -17.191 -3.231 1.00 96.38 128 LEU A N 1
ATOM 1009 C CA . LEU A 1 128 ? 18.909 -16.021 -2.372 1.00 96.38 128 LEU A CA 1
ATOM 1010 C C . LEU A 1 128 ? 17.429 -15.600 -2.307 1.00 96.38 128 LEU A C 1
ATOM 1012 O O . LEU A 1 128 ? 16.905 -15.371 -1.216 1.00 96.38 128 LEU A O 1
ATOM 1016 N N . ALA A 1 129 ? 16.731 -15.566 -3.446 1.00 96.94 129 ALA A N 1
ATOM 1017 C CA . ALA A 1 129 ? 15.297 -15.277 -3.506 1.00 96.94 129 ALA A CA 1
ATOM 1018 C C . ALA A 1 129 ? 14.458 -16.335 -2.768 1.00 96.94 129 ALA A C 1
ATOM 1020 O O . ALA A 1 129 ? 13.524 -15.987 -2.046 1.00 96.94 129 ALA A O 1
ATOM 1021 N N . CYS A 1 130 ? 14.816 -17.617 -2.888 1.00 96.94 130 CYS A N 1
ATOM 1022 C CA . CYS A 1 130 ? 14.149 -18.702 -2.171 1.00 96.94 130 CYS A CA 1
ATOM 1023 C C . CYS A 1 130 ? 14.262 -18.530 -0.650 1.00 96.94 130 CYS A C 1
ATOM 1025 O O . CYS A 1 130 ? 13.274 -18.715 0.060 1.00 96.94 130 CYS A O 1
ATOM 1027 N N . ILE A 1 131 ? 15.437 -18.143 -0.143 1.00 96.69 131 ILE A N 1
ATOM 1028 C CA . ILE A 1 131 ? 15.639 -17.883 1.290 1.00 96.69 131 ILE A CA 1
ATOM 1029 C C . ILE A 1 131 ? 14.801 -16.686 1.750 1.00 96.69 131 ILE A C 1
ATOM 1031 O O . ILE A 1 131 ? 14.137 -16.781 2.781 1.00 96.69 131 ILE A O 1
ATOM 1035 N N . LEU A 1 132 ? 14.796 -15.583 0.992 1.00 95.56 132 LEU A N 1
ATOM 1036 C CA . LEU A 1 132 ? 13.993 -14.397 1.314 1.00 95.56 132 LEU A CA 1
ATOM 1037 C C . LEU A 1 132 ? 12.502 -14.735 1.419 1.00 95.56 132 LEU A C 1
ATOM 1039 O O . LEU A 1 132 ? 11.870 -14.407 2.420 1.00 95.56 132 LEU A O 1
ATOM 1043 N N . ILE A 1 133 ? 11.961 -15.450 0.428 1.00 96.75 133 ILE A N 1
ATOM 1044 C CA . ILE A 1 133 ? 10.552 -15.862 0.416 1.00 96.75 133 ILE A CA 1
ATOM 1045 C C . ILE A 1 133 ? 10.253 -16.816 1.579 1.00 96.75 133 ILE A C 1
ATOM 1047 O O . ILE A 1 133 ? 9.230 -16.678 2.245 1.00 96.75 133 ILE A O 1
ATOM 1051 N N . PHE A 1 134 ? 11.143 -17.771 1.862 1.00 96.62 134 PHE A N 1
ATOM 1052 C CA . PHE A 1 134 ? 10.952 -18.721 2.959 1.00 96.62 134 PHE A CA 1
ATOM 1053 C C . PHE A 1 134 ? 10.964 -18.040 4.334 1.00 96.62 134 PHE A C 1
ATOM 1055 O O . PHE A 1 134 ? 10.152 -18.388 5.194 1.00 96.62 134 PHE A O 1
ATOM 1062 N N . MET A 1 135 ? 11.856 -17.070 4.547 1.00 96.38 135 MET A N 1
ATOM 1063 C CA . MET A 1 135 ? 11.911 -16.283 5.781 1.00 96.38 135 MET A CA 1
ATOM 1064 C C . MET A 1 135 ? 10.659 -15.418 5.943 1.00 96.38 135 MET A C 1
ATOM 1066 O O . MET A 1 135 ? 10.045 -15.442 7.009 1.00 96.38 135 MET A O 1
ATOM 1070 N N . ASP A 1 136 ? 10.243 -14.714 4.890 1.00 96.44 136 ASP A N 1
ATOM 1071 C CA . ASP A 1 136 ? 9.071 -13.834 4.933 1.00 96.44 136 ASP A CA 1
ATOM 1072 C C . ASP A 1 136 ? 7.774 -14.623 5.174 1.00 96.44 136 ASP A C 1
ATOM 1074 O O . ASP A 1 136 ? 6.997 -14.308 6.081 1.00 96.44 136 ASP A O 1
ATOM 1078 N N . GLN A 1 137 ? 7.588 -15.737 4.457 1.00 95.50 137 GLN A N 1
ATOM 1079 C CA . GLN A 1 137 ? 6.433 -16.615 4.638 1.00 95.50 137 GLN A CA 1
ATOM 1080 C C . GLN A 1 137 ? 6.367 -17.183 6.061 1.00 95.50 137 GLN A C 1
ATOM 1082 O O . GLN A 1 137 ? 5.291 -17.212 6.665 1.00 95.50 137 GLN A O 1
ATOM 1087 N N . GLN A 1 138 ? 7.490 -17.638 6.621 1.00 94.56 138 GLN A N 1
ATOM 1088 C CA . GLN A 1 138 ? 7.509 -18.203 7.971 1.00 94.56 138 GLN A CA 1
ATOM 1089 C C . GLN A 1 138 ? 7.285 -17.153 9.049 1.00 94.56 138 GLN A C 1
ATOM 1091 O O . GLN A 1 138 ? 6.449 -17.370 9.925 1.00 94.56 138 GLN A O 1
ATOM 1096 N N . ILE A 1 139 ? 7.991 -16.022 8.990 1.00 95.31 139 ILE A N 1
ATOM 1097 C CA . ILE A 1 139 ? 7.846 -14.945 9.973 1.00 95.31 139 ILE A CA 1
ATOM 1098 C C . ILE A 1 139 ? 6.400 -14.441 9.962 1.00 95.31 139 ILE A C 1
ATOM 1100 O O . ILE A 1 139 ? 5.761 -14.387 11.015 1.00 95.31 139 ILE A O 1
ATOM 1104 N N . THR A 1 140 ? 5.842 -14.173 8.778 1.00 95.31 140 THR A N 1
ATOM 1105 C CA . THR A 1 140 ? 4.452 -13.725 8.626 1.00 95.31 140 THR A CA 1
ATOM 1106 C C . THR A 1 140 ? 3.467 -14.761 9.168 1.00 95.31 140 THR A C 1
ATOM 1108 O O . THR A 1 140 ? 2.583 -14.423 9.956 1.00 95.31 140 THR A O 1
ATOM 1111 N N . THR A 1 141 ? 3.649 -16.042 8.833 1.00 92.50 141 THR A N 1
ATOM 1112 C CA . THR A 1 141 ? 2.778 -17.122 9.324 1.00 92.50 141 THR A CA 1
ATOM 1113 C C . THR A 1 141 ? 2.826 -17.243 10.846 1.00 92.50 141 THR A C 1
ATOM 1115 O O . THR A 1 141 ? 1.785 -17.413 11.482 1.00 92.50 141 THR A O 1
ATOM 1118 N N . VAL A 1 142 ? 4.009 -17.130 11.453 1.00 92.94 142 VAL A N 1
ATOM 1119 C CA . VAL A 1 142 ? 4.182 -17.197 12.911 1.00 92.94 142 VAL A CA 1
ATOM 1120 C C . VAL A 1 142 ? 3.544 -15.993 13.606 1.00 92.94 142 VAL A C 1
ATOM 1122 O O . VAL A 1 142 ? 2.879 -16.168 14.627 1.00 92.94 142 VAL A O 1
ATOM 1125 N N . ILE A 1 143 ? 3.695 -14.783 13.055 1.00 92.88 143 ILE A N 1
ATOM 1126 C CA . ILE A 1 143 ? 3.088 -13.563 13.610 1.00 92.88 143 ILE A CA 1
ATOM 1127 C C . ILE A 1 143 ? 1.560 -13.652 13.568 1.00 92.88 143 ILE A C 1
ATOM 1129 O O . ILE A 1 143 ? 0.896 -13.346 14.560 1.00 92.88 143 ILE A O 1
ATOM 1133 N N . VAL A 1 144 ? 0.992 -14.103 12.447 1.00 92.25 144 VAL A N 1
ATOM 1134 C CA . VAL A 1 144 ? -0.462 -14.252 12.300 1.00 92.25 144 VAL A CA 1
ATOM 1135 C C . VAL A 1 144 ? -0.989 -15.341 13.238 1.00 92.25 144 VAL A C 1
ATOM 1137 O O . VAL A 1 144 ? -1.940 -15.094 13.981 1.00 92.25 144 VAL A O 1
ATOM 1140 N N . ASN A 1 145 ? -0.323 -16.499 13.300 1.00 90.94 145 ASN A N 1
ATOM 1141 C CA . ASN A 1 145 ? -0.698 -17.621 14.170 1.00 90.94 145 ASN A CA 1
ATOM 1142 C C . ASN A 1 145 ? -0.289 -17.443 15.642 1.00 90.94 145 ASN A C 1
ATOM 1144 O O . ASN A 1 145 ? -0.325 -18.402 16.422 1.00 90.94 145 ASN A O 1
ATOM 1148 N N . ARG A 1 146 ? 0.083 -16.230 16.067 1.00 93.31 146 ARG A N 1
ATOM 1149 C CA . ARG A 1 146 ? 0.364 -15.956 17.476 1.00 93.31 146 ARG A CA 1
ATOM 1150 C C . ARG A 1 146 ? -0.879 -16.264 18.312 1.00 93.31 146 ARG A C 1
ATOM 1152 O O . ARG A 1 146 ? -1.973 -15.779 18.022 1.00 93.31 146 ARG A O 1
ATOM 1159 N N . LYS A 1 147 ? -0.706 -17.041 19.389 1.00 86.19 147 LYS A N 1
ATOM 1160 C CA . LYS A 1 147 ? -1.805 -17.499 20.269 1.00 86.19 147 LYS A CA 1
ATOM 1161 C C . LYS A 1 147 ? -2.681 -16.349 20.795 1.00 86.19 147 LYS A C 1
ATOM 1163 O O . LYS A 1 147 ? -3.867 -16.543 21.047 1.00 86.19 147 LYS A O 1
ATOM 1168 N N . GLU A 1 148 ? -2.113 -15.151 20.918 1.00 90.94 148 GLU A N 1
ATOM 1169 C CA . GLU A 1 148 ? -2.801 -13.921 21.331 1.00 90.94 148 GLU A CA 1
ATOM 1170 C C . GLU A 1 148 ? -3.922 -13.477 20.382 1.00 90.94 148 GLU A C 1
ATOM 1172 O O . GLU A 1 148 ? -4.925 -12.939 20.847 1.00 90.94 148 GLU A O 1
ATOM 1177 N N . ASN A 1 149 ? -3.795 -13.746 19.077 1.00 87.25 149 ASN A N 1
ATOM 1178 C CA . ASN A 1 149 ? -4.812 -13.389 18.084 1.00 87.25 149 ASN A CA 1
ATOM 1179 C C . ASN A 1 149 ? -6.063 -14.281 18.184 1.00 87.25 149 ASN A C 1
ATOM 1181 O O . ASN A 1 149 ? -7.070 -13.990 17.544 1.00 87.25 149 ASN A O 1
ATOM 1185 N N . LYS A 1 150 ? -6.014 -15.362 18.989 1.00 88.19 150 LYS A N 1
ATOM 1186 C CA . LYS A 1 150 ? -7.116 -16.313 19.237 1.00 88.19 150 LYS A CA 1
ATOM 1187 C C . LYS A 1 150 ? -7.794 -16.821 17.955 1.00 88.19 150 LYS A C 1
ATOM 1189 O O . LYS A 1 150 ? -8.984 -17.138 17.968 1.00 88.19 150 LYS A O 1
ATOM 1194 N N . LEU A 1 151 ? -7.036 -16.918 16.863 1.00 77.50 151 LEU A N 1
ATOM 1195 C CA . LEU A 1 151 ? -7.509 -17.494 15.612 1.00 77.50 151 LEU A CA 1
ATOM 1196 C C . LEU A 1 151 ? -7.735 -18.993 15.831 1.00 77.50 151 LEU A C 1
ATOM 1198 O O . LEU A 1 151 ? -6.815 -19.727 16.194 1.00 77.50 151 LEU A O 1
ATOM 1202 N N . LYS A 1 152 ? -8.983 -19.432 15.668 1.00 77.00 152 LYS A N 1
ATOM 1203 C CA . LYS A 1 152 ? -9.330 -20.852 15.599 1.00 77.00 152 LYS A CA 1
ATOM 1204 C C . LYS A 1 152 ? -9.254 -21.272 14.134 1.00 77.00 152 LYS A C 1
ATOM 1206 O O . LYS A 1 152 ? -9.668 -20.502 13.270 1.00 77.00 152 LYS A O 1
ATOM 1211 N N . LYS A 1 153 ? -8.673 -22.443 13.888 1.00 67.94 153 LYS A N 1
ATOM 1212 C CA . LYS A 1 153 ? -8.624 -23.054 12.559 1.00 67.94 153 LYS A CA 1
ATOM 1213 C C . LYS A 1 153 ? -10.021 -23.467 12.108 1.00 67.94 153 LYS A C 1
ATOM 1215 O O . LYS A 1 153 ? -10.802 -23.882 12.995 1.00 67.94 153 LYS A O 1
#

Radius of gyration: 25.24 Å; Cα contacts (8 Å, |Δi|>4): 80; chains: 1; bounding box: 53×57×52 Å

InterPro domains:
  IPR003020 Bicarbonate transporter, eukaryotic [PTHR11453] (26-153)
  IPR011531 Bicarbonate transporter-like, transmembrane domain [PF00955] (7-153)

Mean predicted aligned error: 11.2 Å

Sequence (153 aa):
MEAYFQASLEDCRHVGGTYGGTSCYPLYDKMLMSILLTIGTFFLAITFKKMRNSCYFPSRIRQIFSDFAVMISIVIMTSIDMAVGINTPKLHVPGSFRPTWDGRGWIIPPFDGNPFWTVPLAFLPALLACILIFMDQQITTVIVNRKENKLKK